Protein AF-A0AAU2D1N1-F1 (afdb_monomer)

Secondary structure (DSSP, 8-state):
--HHHHHHHHHHHHHHHHHHHHHHHHHHHHHHHHHHHHT-TTS-HHHHHHHHHHHHHHHHHHHHHHHHHS-HHHHHHHHHHHHHHHHHHHHHHHHHHHHHHS---HHHHHHHHHHHHHHHHHHHHHHHHHHHHHHHT--

Mean predicted aligned error: 4.93 Å

Foldseek 3Di:
DDPLVVLLVVLVVLLVQLLVLLVVLLVLLVVLVCCLLVVPVPDDNVVSLVSNVVSLVSNVVSLVVCVVRNDPQLSVLSVQLSVLSVVSSVLSVVQVVCVVPPHDPSVVSVVSNVVSSVSNVVSSVSNVVRSVVRSVVRD

Radius of gyration: 17.37 Å; Cα contacts (8 Å, |Δi|>4): 114; chains: 1; bounding box: 39×22×61 Å

pLDDT: mean 89.18, std 8.81, range [57.53, 97.69]

Sequence (139 aa):
MDHARWRREVRRDAYAATLVPITEAREVARQASRALVREDAGTDVERLLGRLDELIHAIRASCARLYLEGPKEVAAAADAVLSALQVVDNNLVTWRLARRSAPESLVEYIERHTLKAAGLSHSITRFADEASKALDAVP

Nearest PDB structures (foldseek):
  4z9i-assembly1_B  TM=6.892E-01  e=7.848E-02  Escherichia coli K-12
  5xsj-assembly1_L  TM=6.434E-01  e=5.598E-01  Clostridium beijerinckii NCIMB 8052
  3kmi-assembly1_B  TM=5.155E-01  e=2.109E+00  Clostridioides difficile 630
  7xj1-assembly1_A  TM=5.305E-01  e=7.942E+00  Homo sapiens
  3kmi-assembly1_A  TM=4.106E-01  e=5.104E+00  Clostridioides difficile 630

Structure (mmCIF, N/CA/C/O backbone):
data_AF-A0AAU2D1N1-F1
#
_entry.id   AF-A0AAU2D1N1-F1
#
loop_
_atom_site.group_PDB
_atom_site.id
_atom_site.type_symbol
_atom_site.label_atom_id
_atom_site.label_alt_id
_atom_site.label_comp_id
_atom_site.label_asym_id
_atom_site.label_entity_id
_atom_site.label_seq_id
_atom_site.pdbx_PDB_ins_code
_atom_site.Cartn_x
_atom_site.Cartn_y
_atom_site.Cartn_z
_atom_site.occupancy
_atom_site.B_iso_or_equiv
_atom_site.auth_seq_id
_atom_site.auth_comp_id
_atom_site.auth_asym_id
_atom_site.auth_atom_id
_atom_site.pdbx_PDB_model_num
ATOM 1 N N . MET A 1 1 ? 9.868 -4.118 -35.349 1.00 57.69 1 MET A N 1
ATOM 2 C CA . MET A 1 1 ? 9.336 -3.615 -34.066 1.00 57.69 1 MET A CA 1
ATOM 3 C C . MET A 1 1 ? 10.539 -3.129 -33.277 1.00 57.69 1 MET A C 1
ATOM 5 O O . MET A 1 1 ? 11.478 -3.901 -33.142 1.00 57.69 1 MET A O 1
ATOM 9 N N . ASP A 1 2 ? 10.585 -1.851 -32.908 1.00 83.81 2 ASP A N 1
ATOM 10 C CA . ASP A 1 2 ? 11.763 -1.254 -32.268 1.00 83.81 2 ASP A CA 1
ATOM 11 C C . ASP A 1 2 ? 11.907 -1.778 -30.827 1.00 83.81 2 ASP A C 1
ATOM 13 O O . ASP A 1 2 ? 10.965 -1.710 -30.034 1.00 83.81 2 ASP A O 1
ATOM 17 N N . HIS A 1 3 ? 13.070 -2.339 -30.497 1.00 80.38 3 HIS A N 1
ATOM 18 C CA . HIS A 1 3 ? 13.356 -2.952 -29.198 1.00 80.38 3 HIS A CA 1
ATOM 19 C C . HIS A 1 3 ? 13.226 -1.946 -28.037 1.00 80.38 3 HIS A C 1
ATOM 21 O O . HIS A 1 3 ? 12.925 -2.330 -26.904 1.00 80.38 3 HIS A O 1
ATOM 27 N N . ALA A 1 4 ? 13.416 -0.648 -28.300 1.00 81.06 4 ALA A N 1
ATOM 28 C CA . ALA A 1 4 ? 13.193 0.405 -27.311 1.00 81.06 4 ALA A CA 1
ATOM 29 C C . ALA A 1 4 ? 11.701 0.568 -26.966 1.00 81.06 4 ALA A C 1
ATOM 31 O O . ALA A 1 4 ? 11.328 0.552 -25.789 1.00 81.06 4 ALA A O 1
ATOM 32 N N . ARG A 1 5 ? 10.836 0.588 -27.987 1.00 83.81 5 ARG A N 1
ATOM 33 C CA . ARG A 1 5 ? 9.379 0.681 -27.828 1.00 83.81 5 ARG A CA 1
ATOM 34 C C . ARG A 1 5 ? 8.800 -0.516 -27.077 1.00 83.81 5 ARG A C 1
ATOM 36 O O . ARG A 1 5 ? 8.005 -0.323 -26.162 1.00 83.81 5 ARG A O 1
ATOM 43 N N . TRP A 1 6 ? 9.250 -1.730 -27.401 1.00 82.75 6 TRP A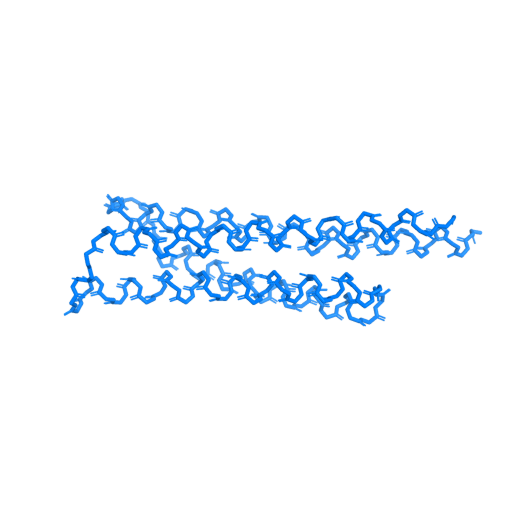 N 1
ATOM 44 C CA . TRP A 1 6 ? 8.822 -2.941 -26.693 1.00 82.75 6 TRP A CA 1
ATOM 45 C C . TRP A 1 6 ? 9.184 -2.892 -25.199 1.00 82.75 6 TRP A C 1
ATOM 47 O O . TRP A 1 6 ? 8.330 -3.127 -24.347 1.00 82.75 6 TRP A O 1
ATOM 57 N N . ARG A 1 7 ? 10.417 -2.490 -24.850 1.00 82.69 7 ARG A N 1
ATOM 58 C CA . ARG A 1 7 ? 10.823 -2.339 -23.438 1.00 82.69 7 ARG A CA 1
ATOM 59 C C . ARG A 1 7 ? 10.029 -1.258 -22.707 1.00 82.69 7 ARG A C 1
ATOM 61 O O . ARG A 1 7 ? 9.715 -1.432 -21.530 1.00 82.69 7 ARG A O 1
ATOM 68 N N . ARG A 1 8 ? 9.700 -0.150 -23.379 1.00 86.75 8 ARG A N 1
ATOM 69 C CA . ARG A 1 8 ? 8.847 0.904 -22.812 1.00 86.75 8 ARG A CA 1
ATOM 70 C C . ARG A 1 8 ? 7.444 0.377 -22.495 1.00 86.75 8 ARG A C 1
ATOM 72 O O . ARG A 1 8 ? 6.940 0.647 -21.407 1.00 86.75 8 ARG A O 1
ATOM 79 N N . GLU A 1 9 ? 6.835 -0.372 -23.412 1.00 87.38 9 GLU A N 1
ATOM 80 C CA . GLU A 1 9 ? 5.506 -0.975 -23.230 1.00 87.38 9 GLU A CA 1
ATOM 81 C C . GLU A 1 9 ? 5.505 -1.977 -22.062 1.00 87.38 9 GLU A C 1
ATOM 83 O O . GLU A 1 9 ? 4.718 -1.820 -21.131 1.00 87.38 9 GLU A O 1
ATOM 88 N N . VAL A 1 10 ? 6.474 -2.900 -22.011 1.00 86.06 10 VAL A N 1
ATOM 89 C CA . VAL A 1 10 ? 6.609 -3.874 -20.907 1.00 86.06 10 VAL A CA 1
ATOM 90 C C . VAL A 1 10 ? 6.769 -3.189 -19.542 1.00 86.06 10 VAL A C 1
ATOM 92 O O . VAL A 1 10 ? 6.131 -3.588 -18.566 1.00 86.06 10 VAL A O 1
ATOM 95 N N . ARG A 1 11 ? 7.593 -2.135 -19.453 1.00 87.94 11 ARG A N 1
ATOM 96 C CA . ARG A 1 11 ? 7.774 -1.374 -18.204 1.00 87.94 11 ARG A CA 1
ATOM 97 C C . ARG A 1 11 ? 6.500 -0.665 -17.780 1.00 87.94 11 ARG A C 1
ATOM 99 O O . ARG A 1 11 ? 6.138 -0.723 -16.610 1.00 87.94 11 ARG A O 1
ATOM 106 N N . ARG A 1 12 ? 5.808 -0.022 -18.721 1.00 89.94 12 ARG A N 1
ATOM 107 C CA . ARG A 1 12 ? 4.533 0.645 -18.447 1.00 89.94 12 ARG A CA 1
ATOM 108 C C . ARG A 1 12 ? 3.516 -0.340 -17.874 1.00 89.94 12 ARG A C 1
ATOM 110 O O . ARG A 1 12 ? 2.870 -0.013 -16.881 1.00 89.94 12 ARG A O 1
ATOM 117 N N . ASP A 1 13 ? 3.418 -1.532 -18.452 1.00 89.75 13 ASP A N 1
ATOM 118 C CA . ASP A 1 13 ? 2.500 -2.570 -17.983 1.00 89.75 13 ASP A CA 1
ATOM 119 C C . ASP A 1 13 ? 2.876 -3.066 -16.582 1.00 89.75 13 ASP A C 1
ATOM 121 O O . ASP A 1 13 ? 2.009 -3.192 -15.717 1.00 89.75 13 ASP A O 1
ATOM 125 N N . ALA A 1 14 ? 4.169 -3.270 -16.310 1.00 88.12 14 ALA A N 1
ATOM 126 C CA . ALA A 1 14 ? 4.649 -3.651 -14.982 1.00 88.12 14 ALA A CA 1
ATOM 127 C C . ALA A 1 14 ? 4.375 -2.566 -13.920 1.00 88.12 14 ALA A C 1
ATOM 129 O O . ALA A 1 14 ? 3.967 -2.876 -12.794 1.00 88.12 14 ALA A O 1
ATOM 130 N N . TYR A 1 15 ? 4.558 -1.289 -14.272 1.00 92.44 15 TYR A N 1
ATOM 131 C CA . TYR A 1 15 ? 4.309 -0.162 -13.369 1.00 92.44 15 TYR A CA 1
ATOM 132 C C . TYR A 1 15 ? 2.812 -0.004 -13.095 1.00 92.44 15 TYR A C 1
ATOM 134 O O . TYR A 1 15 ? 2.413 0.125 -11.938 1.00 92.44 15 TYR A O 1
ATOM 142 N N . ALA A 1 16 ? 1.972 -0.094 -14.131 1.00 89.12 16 ALA A N 1
ATOM 143 C CA . ALA A 1 16 ? 0.519 -0.044 -13.995 1.00 89.12 16 ALA A CA 1
ATOM 144 C C . ALA A 1 16 ? -0.016 -1.209 -13.146 1.00 89.12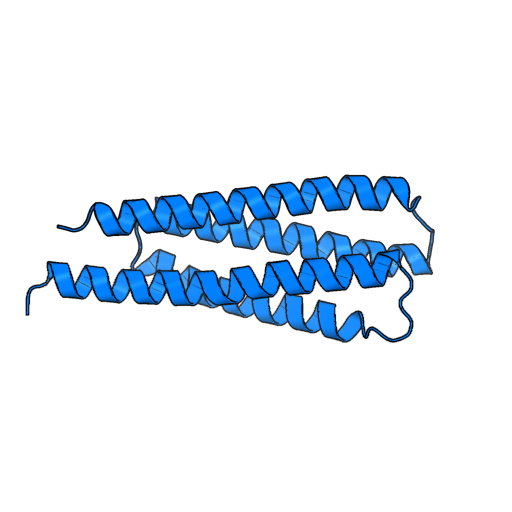 16 ALA A C 1
ATOM 146 O O . ALA A 1 16 ? -0.809 -0.985 -12.231 1.00 89.12 16 ALA A O 1
ATOM 147 N N . ALA A 1 17 ? 0.477 -2.430 -13.381 1.00 90.31 17 ALA A N 1
ATOM 148 C CA . ALA A 1 17 ? 0.123 -3.612 -12.595 1.00 90.31 17 ALA A CA 1
ATOM 149 C C . ALA A 1 17 ? 0.495 -3.482 -11.108 1.00 90.31 17 ALA A C 1
ATOM 151 O O . ALA A 1 17 ? -0.119 -4.135 -10.271 1.00 90.31 17 ALA A O 1
ATOM 152 N N . THR A 1 18 ? 1.471 -2.630 -10.776 1.00 91.12 18 THR A N 1
ATOM 153 C CA . THR A 1 18 ? 1.860 -2.339 -9.389 1.00 91.12 18 THR A CA 1
ATOM 154 C C . THR A 1 18 ? 1.052 -1.178 -8.797 1.00 91.12 18 THR A C 1
ATOM 156 O O . THR A 1 18 ? 0.618 -1.245 -7.650 1.00 91.12 18 THR A O 1
ATOM 159 N N . LEU A 1 19 ? 0.783 -0.124 -9.573 1.00 91.94 19 LEU A N 1
ATOM 160 C CA . LEU A 1 19 ? 0.099 1.081 -9.090 1.00 91.94 19 LEU A CA 1
ATOM 161 C C . LEU A 1 19 ? -1.392 0.858 -8.778 1.00 91.94 19 LEU A C 1
ATOM 163 O O . LEU A 1 19 ? -1.918 1.454 -7.835 1.00 91.94 19 LEU A O 1
ATOM 167 N N . VAL A 1 20 ? -2.076 0.007 -9.550 1.00 93.00 20 VAL A N 1
ATOM 168 C CA . VAL A 1 20 ? -3.499 -0.314 -9.334 1.00 93.00 20 VAL A CA 1
ATOM 169 C C . VAL A 1 20 ? -3.750 -0.887 -7.930 1.00 93.00 20 VAL A C 1
ATOM 171 O O . VAL A 1 20 ? -4.493 -0.252 -7.176 1.00 93.00 20 VAL A O 1
ATOM 174 N N . PRO A 1 21 ? -3.115 -2.003 -7.515 1.00 94.75 21 PRO A N 1
ATOM 175 C CA . PRO A 1 21 ? -3.350 -2.554 -6.184 1.00 94.75 21 PRO A CA 1
ATOM 176 C C . PRO A 1 21 ? -2.833 -1.637 -5.064 1.00 94.75 21 PRO A C 1
ATOM 178 O O . PRO A 1 21 ? -3.448 -1.593 -4.004 1.00 94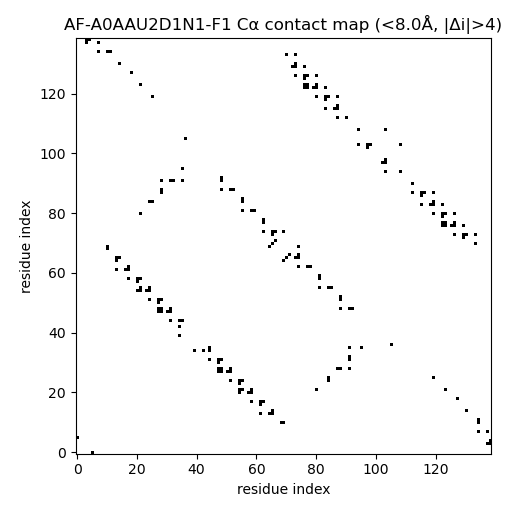.75 21 PRO A O 1
ATOM 181 N N . ILE A 1 22 ? -1.782 -0.833 -5.289 1.00 95.88 22 ILE A N 1
ATOM 182 C CA . ILE A 1 22 ? -1.339 0.206 -4.335 1.00 95.88 22 ILE A CA 1
ATOM 183 C C . ILE A 1 22 ? -2.453 1.227 -4.062 1.00 95.88 22 ILE A C 1
ATOM 185 O O . ILE A 1 22 ? -2.707 1.600 -2.913 1.00 95.88 22 ILE A O 1
ATOM 189 N N . THR A 1 23 ? -3.116 1.695 -5.119 1.00 94.69 23 THR A N 1
ATOM 190 C CA . THR A 1 23 ? -4.181 2.699 -5.010 1.00 94.69 23 THR A CA 1
ATOM 191 C C . THR A 1 23 ? -5.398 2.117 -4.298 1.00 94.69 23 THR A C 1
ATOM 193 O O . THR A 1 23 ? -5.975 2.772 -3.428 1.00 94.69 23 THR A O 1
ATOM 196 N N . GLU A 1 24 ? -5.744 0.867 -4.611 1.00 96.56 24 GLU A N 1
ATOM 197 C CA . GLU A 1 24 ? -6.810 0.135 -3.927 1.00 96.56 24 GLU A CA 1
ATOM 198 C C . GLU A 1 24 ? -6.477 -0.083 -2.443 1.00 96.56 24 GLU A C 1
ATOM 200 O O . GLU A 1 24 ? -7.302 0.218 -1.583 1.00 96.56 24 GLU A O 1
ATOM 205 N N . ALA A 1 25 ? -5.248 -0.498 -2.117 1.00 96.88 25 ALA A N 1
ATOM 206 C CA . ALA A 1 25 ? -4.807 -0.723 -0.740 1.00 96.88 25 ALA A CA 1
ATOM 207 C C . ALA A 1 25 ? -4.888 0.557 0.100 1.00 96.88 25 ALA A C 1
ATOM 209 O O . ALA A 1 25 ? -5.369 0.535 1.233 1.00 96.88 25 ALA A O 1
ATOM 210 N N . ARG A 1 26 ? -4.483 1.701 -0.469 1.00 96.62 26 ARG A N 1
ATOM 211 C CA . ARG A 1 26 ? -4.618 3.011 0.184 1.00 96.62 26 ARG A CA 1
ATOM 212 C C . ARG A 1 26 ? -6.077 3.330 0.513 1.00 96.62 26 ARG A C 1
ATOM 214 O O . ARG A 1 26 ? -6.362 3.841 1.597 1.00 96.62 26 ARG A O 1
ATOM 221 N N . GLU A 1 27 ? -6.991 3.064 -0.414 1.00 96.56 27 GLU A N 1
ATOM 222 C CA . GLU A 1 27 ? -8.411 3.342 -0.217 1.00 96.56 27 GLU A CA 1
ATOM 223 C C . GLU A 1 27 ? -9.040 2.396 0.814 1.00 96.56 27 GLU A C 1
ATOM 225 O O . GLU A 1 27 ? -9.738 2.859 1.717 1.00 96.56 27 GLU A O 1
ATOM 230 N N . VAL A 1 28 ? -8.722 1.102 0.757 1.00 96.81 28 VAL A N 1
ATOM 231 C CA . VAL A 1 28 ? -9.160 0.109 1.751 1.00 96.81 28 VAL A CA 1
ATOM 232 C C . VAL A 1 28 ? -8.642 0.470 3.145 1.00 96.81 28 VAL A C 1
ATOM 234 O O . VAL A 1 28 ? -9.420 0.498 4.097 1.00 96.81 28 VAL A O 1
ATOM 237 N N . ALA A 1 29 ? -7.368 0.851 3.276 1.00 95.38 29 ALA A N 1
ATOM 238 C CA . ALA A 1 29 ? -6.799 1.302 4.546 1.00 95.38 29 ALA A CA 1
ATOM 239 C C . ALA A 1 29 ? -7.510 2.556 5.090 1.00 95.38 29 ALA A C 1
ATOM 241 O O . ALA A 1 29 ? -7.782 2.656 6.291 1.00 95.38 29 ALA A O 1
ATOM 242 N N . ARG A 1 30 ? -7.869 3.504 4.212 1.00 94.19 30 ARG A N 1
ATOM 243 C CA . ARG A 1 30 ? -8.644 4.699 4.579 1.00 94.19 30 ARG A CA 1
ATOM 244 C C . ARG A 1 30 ? -10.043 4.333 5.079 1.00 94.19 30 ARG A C 1
ATOM 246 O O . ARG A 1 30 ? -10.510 4.921 6.056 1.00 94.19 30 ARG A O 1
ATOM 253 N N . GLN A 1 31 ? -10.714 3.387 4.426 1.00 94.00 31 GLN A N 1
ATOM 254 C CA . GLN A 1 31 ? -12.033 2.900 4.841 1.00 94.00 31 GLN A CA 1
ATOM 255 C C . GLN A 1 31 ? -11.962 2.170 6.185 1.00 94.00 31 GLN A C 1
ATOM 257 O O . GLN A 1 31 ? -12.737 2.493 7.084 1.00 94.00 31 GLN A O 1
ATOM 262 N N . ALA A 1 32 ? -10.985 1.274 6.358 1.00 92.94 32 ALA A N 1
ATOM 263 C CA . ALA A 1 32 ? -10.763 0.544 7.604 1.00 92.94 32 ALA A CA 1
ATOM 264 C C . ALA A 1 32 ? -10.525 1.502 8.779 1.00 92.94 32 ALA A C 1
ATOM 266 O O . ALA A 1 32 ? -11.168 1.384 9.819 1.00 92.94 32 ALA A O 1
ATOM 267 N N . SER A 1 33 ? -9.669 2.508 8.587 1.00 91.25 33 SER A N 1
ATOM 268 C CA . SER A 1 33 ? -9.404 3.554 9.580 1.00 91.25 33 SER A CA 1
ATOM 269 C C . SER A 1 33 ? -10.671 4.315 9.982 1.00 91.25 33 SER A C 1
ATOM 271 O O . SER A 1 33 ? -10.969 4.468 11.166 1.00 91.25 33 SER A O 1
ATOM 273 N N . ARG A 1 34 ? -11.486 4.737 9.006 1.00 90.19 34 ARG A N 1
ATOM 274 C CA . ARG A 1 34 ? -12.751 5.440 9.276 1.00 90.19 34 ARG A CA 1
ATOM 275 C C . ARG A 1 34 ? -13.738 4.579 10.052 1.00 90.19 34 ARG A C 1
ATOM 277 O O . ARG A 1 34 ? -14.338 5.083 10.997 1.00 90.19 34 ARG A O 1
ATOM 284 N N . ALA A 1 35 ? -13.889 3.313 9.677 1.00 89.94 35 ALA A N 1
ATOM 285 C CA . ALA A 1 35 ? -14.765 2.376 10.372 1.00 89.94 35 ALA A CA 1
ATOM 286 C C . ALA A 1 35 ? -14.288 2.126 11.814 1.00 89.94 35 ALA A C 1
ATOM 288 O O . ALA A 1 35 ? -15.084 2.161 12.752 1.00 89.94 35 ALA A O 1
ATOM 289 N N . LEU A 1 36 ? -12.972 1.988 12.003 1.00 87.12 36 LEU A N 1
ATOM 290 C CA . LEU A 1 36 ? -12.333 1.835 13.310 1.00 87.12 36 LEU A CA 1
ATOM 291 C C . LEU A 1 36 ? -12.429 3.075 14.203 1.00 87.12 36 LEU A C 1
ATOM 293 O O . LEU A 1 36 ? -12.339 2.928 15.417 1.00 87.12 36 LEU A O 1
ATOM 297 N N . VAL A 1 37 ? -12.571 4.279 13.648 1.00 84.94 37 VAL A N 1
ATOM 298 C CA . VAL A 1 37 ? -12.750 5.518 14.428 1.00 84.94 37 VAL A CA 1
ATOM 299 C C . VAL A 1 37 ? -14.222 5.782 14.729 1.00 84.94 37 VAL A C 1
ATOM 301 O O . VAL A 1 37 ? -14.552 6.182 15.839 1.00 84.94 37 VAL A O 1
ATOM 304 N N . ARG A 1 38 ? -15.108 5.579 13.748 1.00 81.88 38 ARG A N 1
ATOM 305 C CA . ARG A 1 38 ? -16.523 5.977 13.835 1.00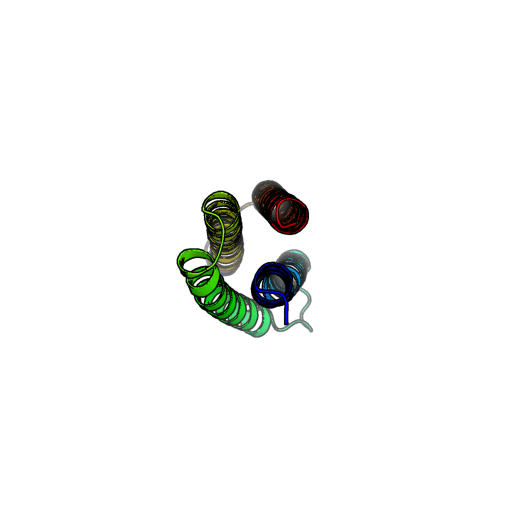 81.88 38 ARG A CA 1
ATOM 306 C C . ARG A 1 38 ? -17.435 4.947 14.489 1.00 81.88 38 ARG A C 1
ATOM 308 O O . ARG A 1 38 ? -18.593 5.272 14.706 1.00 81.88 38 ARG A O 1
ATOM 315 N N . GLU A 1 39 ? -16.939 3.739 14.763 1.00 68.56 39 GLU A N 1
ATOM 316 C CA . GLU A 1 39 ? -17.779 2.616 15.213 1.00 68.56 39 GLU A CA 1
ATOM 317 C C . GLU A 1 39 ? -18.957 2.374 14.269 1.00 68.56 39 GLU A C 1
ATOM 319 O O . GLU A 1 39 ? -20.087 2.144 14.692 1.00 68.56 39 GLU A O 1
ATOM 324 N N . ASP A 1 40 ? -18.699 2.462 12.965 1.00 73.31 40 ASP A N 1
ATOM 325 C CA . ASP A 1 40 ? -19.741 2.248 11.974 1.00 73.31 40 ASP A CA 1
ATOM 326 C C . ASP A 1 40 ? -20.154 0.770 11.980 1.00 73.31 40 ASP A C 1
ATOM 328 O O . ASP A 1 40 ? -19.505 -0.075 11.361 1.00 73.31 40 ASP A O 1
ATOM 332 N N . ALA A 1 41 ? -21.226 0.468 12.716 1.00 63.81 41 ALA A N 1
ATOM 333 C CA . ALA A 1 41 ? -21.745 -0.880 12.924 1.00 63.81 41 ALA A CA 1
ATOM 334 C C . ALA A 1 41 ? -22.153 -1.584 11.616 1.00 63.81 41 ALA A C 1
ATOM 336 O O . ALA A 1 41 ? -22.292 -2.805 11.607 1.00 63.81 41 ALA A O 1
ATOM 337 N N . GLY A 1 42 ? -22.328 -0.840 10.516 1.00 71.56 42 GLY A N 1
ATOM 338 C CA . GLY A 1 42 ? -22.608 -1.396 9.191 1.00 71.56 42 GLY A CA 1
ATOM 339 C C . GLY A 1 42 ? -21.363 -1.799 8.394 1.00 71.56 42 GLY A C 1
ATOM 340 O O . GLY A 1 42 ? -21.491 -2.479 7.376 1.00 71.56 42 GLY A O 1
ATOM 341 N N . THR A 1 43 ? -20.163 -1.400 8.827 1.00 82.94 43 THR A N 1
ATOM 342 C CA . THR A 1 43 ? -18.922 -1.679 8.098 1.00 82.94 43 THR A CA 1
ATOM 343 C C . THR A 1 43 ? -18.186 -2.882 8.686 1.00 82.94 43 THR A C 1
ATOM 345 O O . THR A 1 43 ? -17.710 -2.859 9.820 1.00 82.94 43 THR A O 1
ATOM 348 N N . ASP A 1 44 ? -18.018 -3.924 7.870 1.00 89.00 44 ASP A N 1
ATOM 349 C CA . ASP A 1 44 ? -17.216 -5.099 8.219 1.00 89.00 44 ASP A CA 1
ATOM 350 C C . ASP A 1 44 ? -15.712 -4.777 8.162 1.00 89.00 44 ASP A C 1
ATOM 352 O O . ASP A 1 44 ? -15.061 -4.867 7.116 1.00 89.00 44 ASP A O 1
ATOM 356 N N . VAL A 1 45 ? -15.172 -4.358 9.309 1.00 90.44 45 VAL A N 1
ATOM 357 C CA . VAL A 1 45 ? -13.749 -4.035 9.484 1.00 90.44 45 VAL A CA 1
ATOM 358 C C . VAL A 1 45 ? -12.857 -5.247 9.225 1.00 90.44 45 VAL A C 1
ATOM 360 O O . VAL A 1 45 ? -11.797 -5.080 8.630 1.00 90.44 45 VAL A O 1
ATOM 363 N N . GLU A 1 46 ? -13.264 -6.454 9.628 1.00 90.75 46 GLU A N 1
ATOM 364 C CA . GLU A 1 46 ? -12.434 -7.654 9.446 1.00 90.75 46 GLU A CA 1
ATOM 365 C C . GLU A 1 46 ? -12.288 -7.978 7.957 1.00 90.75 46 GLU A C 1
ATOM 367 O O . GLU A 1 46 ? -11.187 -8.255 7.484 1.00 90.75 46 GLU A O 1
ATOM 372 N N . ARG A 1 47 ? -13.369 -7.823 7.182 1.00 93.88 47 ARG A N 1
ATOM 373 C CA . ARG A 1 47 ? -13.314 -7.936 5.720 1.00 93.88 47 ARG A CA 1
ATOM 374 C C . ARG A 1 47 ? -12.392 -6.893 5.088 1.00 93.88 47 ARG A C 1
ATOM 376 O O . ARG A 1 47 ? -11.682 -7.213 4.139 1.00 93.88 47 ARG A O 1
ATOM 383 N N . LEU A 1 48 ? -12.392 -5.655 5.587 1.00 95.25 48 LEU A N 1
ATOM 384 C CA . LEU A 1 48 ? -11.498 -4.606 5.080 1.00 95.25 48 LEU A CA 1
ATOM 385 C C . LEU A 1 48 ? -10.026 -4.899 5.396 1.00 95.25 48 LEU A C 1
ATOM 387 O O . LEU A 1 48 ? -9.182 -4.703 4.526 1.00 95.25 48 LEU A O 1
ATOM 391 N N . LEU A 1 49 ? -9.714 -5.386 6.600 1.00 94.50 49 LEU A N 1
ATOM 392 C CA . LEU A 1 49 ? -8.348 -5.778 6.968 1.00 94.50 49 LEU A CA 1
ATOM 393 C C . LEU A 1 49 ? -7.881 -7.002 6.170 1.00 94.50 49 LEU A C 1
ATOM 395 O O . LEU A 1 49 ? -6.782 -6.983 5.627 1.00 94.50 49 LEU A O 1
ATOM 399 N N . GLY A 1 50 ? -8.741 -8.010 5.996 1.00 95.88 50 GLY A N 1
ATOM 400 C CA . GLY A 1 50 ? -8.449 -9.154 5.126 1.00 95.88 50 GLY A CA 1
ATOM 401 C C . GLY A 1 50 ? -8.184 -8.729 3.680 1.00 95.88 50 GLY A C 1
ATOM 402 O O . GLY A 1 50 ? -7.200 -9.148 3.076 1.00 95.88 50 GLY A O 1
ATOM 403 N N . ARG A 1 51 ? -8.995 -7.808 3.141 1.00 97.12 51 ARG A N 1
ATOM 404 C CA . ARG A 1 51 ? -8.773 -7.251 1.799 1.00 97.12 51 ARG A CA 1
ATOM 405 C C . ARG A 1 51 ? -7.464 -6.465 1.698 1.00 97.12 51 ARG A C 1
ATOM 407 O O . ARG A 1 51 ? -6.809 -6.506 0.658 1.00 97.12 51 ARG A O 1
ATOM 414 N N . LEU A 1 52 ? -7.088 -5.728 2.743 1.00 97.00 52 LEU A N 1
ATOM 415 C CA . LEU A 1 52 ? -5.823 -4.998 2.773 1.00 97.00 52 LEU A CA 1
ATOM 416 C C . LEU A 1 52 ? -4.629 -5.960 2.733 1.00 97.00 52 LEU A C 1
ATOM 418 O O . LEU A 1 52 ? -3.707 -5.732 1.950 1.00 97.00 52 LEU A O 1
ATOM 422 N N . ASP A 1 53 ? -4.673 -7.048 3.502 1.00 96.50 53 ASP A N 1
ATOM 423 C CA . ASP A 1 53 ? -3.636 -8.084 3.496 1.00 96.50 53 ASP A CA 1
ATOM 424 C C . ASP A 1 53 ? -3.506 -8.766 2.121 1.00 96.50 53 ASP A C 1
ATOM 426 O O . ASP A 1 53 ? -2.400 -8.889 1.586 1.00 96.50 53 ASP A O 1
ATOM 430 N N . GLU A 1 54 ? -4.627 -9.118 1.479 1.00 97.06 54 GLU A N 1
ATOM 431 C CA . GLU A 1 54 ? -4.638 -9.649 0.105 1.00 97.06 54 GLU A CA 1
ATOM 432 C C . GLU A 1 54 ? -3.945 -8.699 -0.884 1.00 97.06 54 GLU A C 1
ATOM 434 O O . GLU A 1 54 ? -3.141 -9.121 -1.722 1.00 97.06 54 GLU A O 1
ATOM 439 N N . LEU A 1 55 ? -4.235 -7.398 -0.784 1.00 97.31 55 LEU A N 1
ATOM 440 C CA . LEU A 1 55 ? -3.635 -6.385 -1.647 1.00 97.31 55 LEU A CA 1
ATOM 441 C C . LEU A 1 55 ? -2.140 -6.219 -1.368 1.00 97.31 55 LEU A C 1
ATOM 443 O O . LEU A 1 55 ? -1.364 -6.104 -2.314 1.00 97.31 55 LEU A O 1
ATOM 447 N N . ILE A 1 56 ? -1.705 -6.270 -0.107 1.00 96.75 56 ILE A N 1
ATOM 448 C CA . ILE A 1 56 ? -0.279 -6.256 0.257 1.00 96.75 56 ILE A CA 1
ATOM 449 C C . ILE A 1 56 ? 0.453 -7.448 -0.377 1.00 96.75 56 ILE A C 1
ATOM 451 O O . ILE A 1 56 ? 1.545 -7.276 -0.928 1.00 96.75 56 ILE A O 1
ATOM 455 N N . HIS A 1 57 ? -0.152 -8.638 -0.373 1.00 95.44 57 HIS A N 1
ATOM 456 C CA . HIS A 1 57 ? 0.404 -9.814 -1.045 1.00 95.44 57 HIS A CA 1
ATOM 457 C C . HIS A 1 57 ? 0.476 -9.637 -2.569 1.00 95.44 57 HIS A C 1
ATOM 459 O O . HIS A 1 57 ? 1.509 -9.945 -3.173 1.00 95.44 57 HIS A O 1
ATOM 465 N N . ALA A 1 58 ? -0.571 -9.087 -3.191 1.00 94.19 58 ALA A N 1
ATOM 466 C CA . ALA A 1 58 ? -0.585 -8.794 -4.624 1.00 94.19 58 ALA A CA 1
ATOM 467 C C . ALA A 1 58 ? 0.496 -7.769 -5.018 1.00 94.19 58 ALA A C 1
ATOM 469 O O . ALA A 1 58 ? 1.206 -7.967 -6.006 1.00 94.19 58 ALA A O 1
ATOM 470 N N . ILE A 1 59 ? 0.676 -6.715 -4.215 1.00 94.81 59 ILE A N 1
ATOM 471 C CA . ILE A 1 59 ? 1.716 -5.693 -4.414 1.00 94.81 59 ILE A CA 1
ATOM 472 C C . ILE A 1 59 ? 3.104 -6.311 -4.267 1.00 94.81 59 ILE A C 1
ATOM 474 O O . ILE A 1 59 ? 3.976 -6.065 -5.092 1.00 94.81 59 ILE A O 1
ATOM 478 N N . ARG A 1 60 ? 3.328 -7.166 -3.263 1.00 94.75 60 ARG A N 1
ATOM 479 C CA . ARG A 1 60 ? 4.612 -7.867 -3.112 1.00 94.75 60 ARG A CA 1
ATOM 480 C C . ARG A 1 60 ? 4.949 -8.690 -4.360 1.00 94.75 60 ARG A C 1
ATOM 482 O O . ARG A 1 60 ? 6.086 -8.651 -4.831 1.00 94.75 60 ARG A O 1
ATOM 489 N N . ALA A 1 61 ? 3.964 -9.392 -4.919 1.00 91.62 61 ALA A N 1
ATOM 490 C CA . ALA A 1 61 ? 4.139 -10.156 -6.150 1.00 91.62 61 ALA A CA 1
ATOM 491 C C . ALA A 1 61 ? 4.431 -9.255 -7.367 1.00 91.62 61 ALA A C 1
ATOM 493 O O . ALA A 1 61 ? 5.285 -9.594 -8.188 1.00 91.62 61 ALA A O 1
ATOM 494 N N . SER A 1 62 ? 3.778 -8.093 -7.486 1.00 90.69 62 SER A N 1
ATOM 495 C CA . SER A 1 62 ? 4.052 -7.151 -8.579 1.00 90.69 62 SER A CA 1
ATOM 496 C C . SER A 1 62 ? 5.424 -6.477 -8.433 1.00 90.69 62 SER A C 1
ATOM 498 O O . SER A 1 62 ? 6.146 -6.356 -9.424 1.00 90.69 62 SER A O 1
ATOM 500 N N . CYS A 1 63 ? 5.844 -6.138 -7.209 1.00 90.38 63 CYS A N 1
ATOM 501 C CA . CYS A 1 63 ? 7.174 -5.597 -6.915 1.00 90.38 63 CYS A CA 1
ATOM 502 C C . CYS A 1 63 ? 8.295 -6.554 -7.338 1.00 90.38 63 CYS A C 1
ATOM 504 O O . CYS A 1 63 ? 9.301 -6.101 -7.879 1.00 90.38 63 CYS A O 1
ATOM 506 N N . ALA A 1 64 ? 8.119 -7.871 -7.179 1.00 88.38 64 ALA A N 1
ATOM 507 C CA . ALA A 1 64 ? 9.106 -8.852 -7.638 1.00 88.38 64 ALA A CA 1
ATOM 508 C C . ALA A 1 64 ? 9.401 -8.730 -9.147 1.00 88.38 64 ALA A C 1
ATOM 510 O O . ALA A 1 64 ? 10.547 -8.877 -9.565 1.00 88.38 64 ALA A O 1
ATOM 511 N N . ARG A 1 65 ? 8.400 -8.380 -9.968 1.00 85.69 65 ARG A N 1
ATOM 512 C CA . ARG A 1 65 ? 8.596 -8.136 -11.410 1.00 85.69 65 ARG A CA 1
ATOM 513 C C . ARG A 1 65 ? 9.403 -6.862 -11.664 1.00 85.69 65 ARG A C 1
ATOM 515 O O . ARG A 1 65 ? 10.229 -6.839 -12.569 1.00 85.69 65 ARG A O 1
ATOM 522 N N . LEU A 1 66 ? 9.212 -5.825 -10.846 1.00 88.19 66 LEU A N 1
ATOM 523 C CA . LEU A 1 66 ? 9.992 -4.585 -10.928 1.00 88.19 66 LEU A CA 1
ATOM 524 C C . LEU A 1 66 ? 11.461 -4.797 -10.563 1.00 88.19 66 LEU A C 1
ATOM 526 O O . LEU A 1 66 ? 12.322 -4.186 -11.183 1.00 88.19 66 LEU A O 1
ATOM 530 N N . TYR A 1 67 ? 11.753 -5.682 -9.609 1.00 86.44 67 TYR A N 1
ATOM 531 C CA . TYR A 1 67 ? 13.130 -6.054 -9.277 1.00 86.44 67 TYR A CA 1
ATOM 532 C C . TYR A 1 67 ? 13.861 -6.749 -10.429 1.00 86.44 67 TYR A C 1
ATOM 534 O O . TYR A 1 67 ? 15.072 -6.590 -10.560 1.00 86.44 67 TYR A O 1
ATOM 542 N N . LEU A 1 68 ? 13.138 -7.525 -11.239 1.00 82.06 68 LEU A N 1
ATOM 543 C CA . LEU A 1 68 ? 13.716 -8.268 -12.358 1.00 82.06 68 LEU A CA 1
ATOM 544 C C . LEU A 1 68 ? 13.883 -7.396 -13.611 1.00 82.06 68 LEU A C 1
ATOM 546 O O . LEU A 1 68 ? 14.914 -7.471 -14.271 1.00 82.06 68 LEU A O 1
ATOM 550 N N . GLU A 1 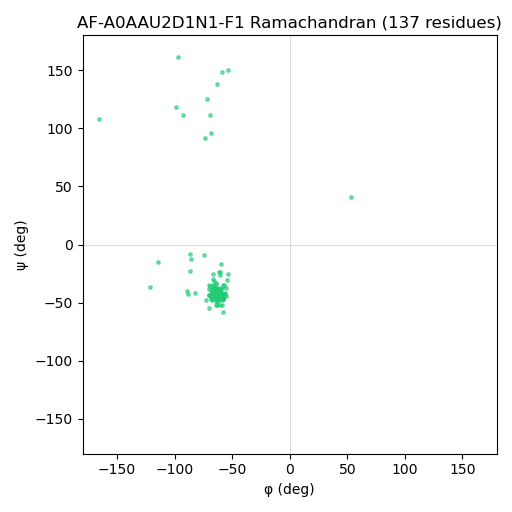69 ? 12.890 -6.559 -13.921 1.00 78.44 69 GLU A N 1
ATOM 551 C CA . GLU A 1 69 ? 12.780 -5.884 -15.228 1.00 78.44 69 GLU A CA 1
ATOM 552 C C . GLU A 1 69 ? 12.922 -4.349 -15.161 1.00 78.44 69 GLU A C 1
ATOM 554 O O . GLU A 1 69 ? 13.088 -3.666 -16.182 1.00 78.44 69 GLU A O 1
ATOM 559 N N . GLY A 1 70 ? 12.809 -3.776 -13.961 1.00 80.88 70 GLY A N 1
ATOM 560 C CA . GLY A 1 70 ? 12.758 -2.336 -13.724 1.00 80.88 70 GLY A CA 1
ATOM 561 C C . GLY A 1 70 ? 14.108 -1.722 -13.331 1.00 80.88 70 GLY A C 1
ATOM 562 O O . GLY A 1 70 ? 15.020 -2.418 -12.883 1.00 80.88 70 GLY A O 1
ATOM 563 N N . PRO A 1 71 ? 14.262 -0.393 -13.468 1.00 89.62 71 PRO A N 1
ATOM 564 C CA . PRO A 1 71 ? 15.366 0.332 -12.849 1.00 89.62 71 PRO A CA 1
ATOM 565 C C . PRO A 1 71 ? 15.360 0.163 -11.328 1.00 89.62 71 PRO A C 1
ATOM 567 O O . PRO A 1 71 ? 14.299 0.064 -10.702 1.00 89.62 71 PRO A O 1
ATOM 570 N N . LYS A 1 72 ? 16.554 0.179 -10.727 1.00 91.75 72 LYS A N 1
ATOM 571 C CA . LYS A 1 72 ? 16.742 -0.037 -9.284 1.00 91.75 72 LYS A CA 1
ATOM 572 C C . LYS A 1 72 ? 15.960 0.973 -8.449 1.00 91.75 72 LYS A C 1
ATOM 574 O O . LYS A 1 72 ? 15.438 0.627 -7.396 1.00 91.75 72 LYS A O 1
ATOM 579 N N . GLU A 1 73 ? 15.855 2.201 -8.937 1.00 94.06 73 GLU A N 1
ATOM 580 C CA . GLU A 1 73 ? 15.167 3.316 -8.295 1.00 94.06 73 GLU A CA 1
ATOM 581 C C . GLU A 1 73 ? 13.656 3.064 -8.206 1.00 94.06 73 GLU A C 1
ATOM 583 O O . GLU A 1 73 ? 13.050 3.309 -7.163 1.00 94.06 73 GLU A O 1
ATOM 588 N N . VAL A 1 74 ? 13.062 2.496 -9.262 1.00 94.31 74 VAL A N 1
ATOM 589 C CA . VAL A 1 74 ? 11.634 2.145 -9.300 1.00 94.31 74 VAL A CA 1
ATOM 590 C C . VAL A 1 74 ? 11.344 0.974 -8.366 1.00 94.31 74 VAL A C 1
ATOM 592 O O . VAL A 1 74 ? 10.377 1.023 -7.608 1.00 94.31 74 VAL A O 1
ATOM 595 N N . ALA A 1 75 ? 12.195 -0.057 -8.373 1.00 93.88 75 ALA A N 1
ATOM 596 C CA . ALA A 1 75 ? 12.060 -1.196 -7.467 1.00 93.88 75 ALA A CA 1
ATOM 597 C C . ALA A 1 75 ? 12.188 -0.770 -5.993 1.00 93.88 75 ALA A C 1
ATOM 599 O O . ALA A 1 75 ? 11.350 -1.135 -5.171 1.00 93.88 75 ALA A O 1
ATOM 600 N N . ALA A 1 76 ? 13.173 0.074 -5.668 1.00 95.19 76 ALA A N 1
ATOM 601 C CA . ALA A 1 76 ? 13.351 0.617 -4.322 1.00 95.19 76 ALA A CA 1
ATOM 602 C C . ALA A 1 76 ? 12.167 1.496 -3.882 1.00 95.19 76 ALA A C 1
ATOM 604 O O . ALA A 1 76 ? 11.737 1.431 -2.731 1.00 95.19 76 ALA A O 1
ATOM 605 N N . ALA A 1 77 ? 11.606 2.304 -4.788 1.00 96.62 77 ALA A N 1
ATOM 606 C CA . ALA A 1 77 ? 10.419 3.096 -4.483 1.00 96.62 77 ALA A CA 1
ATOM 607 C C . ALA A 1 77 ? 9.179 2.213 -4.246 1.00 96.62 77 ALA A C 1
ATOM 609 O O . ALA A 1 77 ? 8.391 2.499 -3.346 1.00 96.62 77 ALA A O 1
ATOM 610 N N . ALA A 1 78 ? 9.024 1.119 -4.996 1.00 95.62 78 ALA A N 1
ATOM 611 C CA . ALA A 1 78 ? 7.940 0.160 -4.796 1.00 95.62 78 ALA A CA 1
ATOM 612 C C . ALA A 1 78 ? 8.059 -0.580 -3.448 1.00 95.62 78 ALA A C 1
ATOM 614 O O . ALA A 1 78 ? 7.064 -0.756 -2.744 1.00 95.62 78 ALA A O 1
ATOM 615 N N . ASP A 1 79 ? 9.277 -0.944 -3.043 1.00 95.06 79 ASP A N 1
ATOM 616 C CA . ASP A 1 79 ? 9.550 -1.550 -1.734 1.00 95.06 79 ASP A CA 1
ATOM 617 C C . ASP A 1 79 ? 9.256 -0.587 -0.568 1.00 95.06 79 ASP A C 1
ATOM 619 O O . ASP A 1 79 ? 8.670 -0.970 0.449 1.00 95.06 79 ASP A O 1
ATOM 623 N N . ALA A 1 80 ? 9.547 0.705 -0.749 1.00 97.00 80 ALA A N 1
ATOM 624 C CA . ALA A 1 80 ? 9.171 1.742 0.211 1.00 97.00 80 ALA A CA 1
ATOM 625 C C . ALA A 1 80 ? 7.644 1.896 0.353 1.00 97.00 80 ALA A C 1
ATOM 627 O O . ALA A 1 80 ? 7.154 2.180 1.451 1.00 97.00 80 ALA A O 1
ATOM 628 N N . VAL A 1 81 ? 6.874 1.696 -0.727 1.00 97.50 81 VAL A N 1
ATOM 629 C CA . VAL A 1 81 ? 5.402 1.644 -0.654 1.00 97.50 81 VAL A CA 1
ATOM 630 C C . VAL A 1 81 ? 4.943 0.413 0.118 1.00 97.50 81 VAL A C 1
ATOM 632 O O . VAL A 1 81 ? 4.112 0.546 1.017 1.00 97.50 81 VAL A O 1
ATOM 635 N N . LEU A 1 82 ? 5.492 -0.765 -0.191 1.00 96.38 82 LEU A N 1
ATOM 636 C CA . LEU A 1 82 ? 5.146 -2.012 0.493 1.00 96.38 82 LEU A CA 1
ATOM 637 C C . LEU A 1 82 ? 5.410 -1.913 2.002 1.00 96.38 82 LEU A C 1
ATOM 639 O O . LEU A 1 82 ? 4.524 -2.206 2.804 1.00 96.38 82 LEU A O 1
ATOM 643 N N . SER A 1 83 ? 6.584 -1.410 2.383 1.00 97.06 83 SER A N 1
ATOM 644 C CA . SER A 1 83 ? 6.954 -1.175 3.781 1.00 97.06 83 SER A CA 1
ATOM 645 C C . SER A 1 83 ? 5.991 -0.203 4.473 1.00 97.06 83 SER A C 1
ATOM 647 O O . SER A 1 83 ? 5.529 -0.459 5.587 1.00 97.06 83 SER A O 1
ATOM 649 N N . ALA A 1 84 ? 5.627 0.902 3.812 1.00 97.69 84 ALA A N 1
ATOM 650 C CA . ALA A 1 84 ? 4.681 1.867 4.368 1.00 97.69 84 ALA A CA 1
ATOM 651 C C . ALA A 1 84 ? 3.265 1.282 4.527 1.00 97.69 84 ALA A C 1
ATOM 653 O O . ALA A 1 84 ? 2.604 1.551 5.532 1.00 97.69 84 ALA A O 1
ATOM 654 N N . LEU A 1 85 ? 2.809 0.450 3.582 1.00 97.00 85 LEU A N 1
ATOM 655 C CA . LEU A 1 85 ? 1.531 -0.261 3.685 1.00 97.00 85 LEU A CA 1
ATOM 656 C C . LEU A 1 85 ? 1.514 -1.222 4.870 1.00 97.00 85 LEU A C 1
ATOM 658 O O . LEU A 1 85 ? 0.561 -1.200 5.640 1.00 97.00 85 LEU A O 1
ATOM 662 N N . GLN A 1 86 ? 2.578 -2.000 5.070 1.00 96.56 86 GLN A N 1
ATOM 663 C CA . GLN A 1 86 ? 2.690 -2.908 6.216 1.00 96.56 86 GLN A CA 1
ATOM 664 C C . GLN A 1 86 ? 2.667 -2.156 7.552 1.00 96.56 86 GLN A C 1
ATOM 666 O O . GLN A 1 86 ? 2.066 -2.613 8.521 1.00 96.56 86 GLN A O 1
ATOM 671 N N . VAL A 1 87 ? 3.284 -0.973 7.620 1.00 96.88 87 VAL A N 1
ATOM 672 C CA . VAL A 1 87 ? 3.222 -0.115 8.814 1.00 96.88 87 VAL A CA 1
ATOM 673 C C . VAL A 1 87 ? 1.798 0.387 9.078 1.00 96.88 87 VAL A C 1
ATOM 675 O O . VAL A 1 87 ? 1.382 0.462 10.241 1.00 96.88 87 VAL A O 1
ATOM 678 N N . VAL A 1 88 ? 1.054 0.746 8.028 1.00 96.81 88 VAL A N 1
ATOM 679 C CA . VAL A 1 88 ? -0.352 1.161 8.132 1.00 96.81 88 VAL A CA 1
ATOM 680 C C . VAL A 1 88 ? -1.239 -0.009 8.554 1.00 96.81 88 VAL A C 1
ATOM 682 O O . VAL A 1 88 ? -2.017 0.154 9.492 1.00 96.81 88 VAL A O 1
ATOM 685 N N . ASP A 1 89 ? -1.089 -1.173 7.928 1.00 96.19 89 ASP A N 1
ATOM 686 C CA . ASP A 1 89 ? -1.838 -2.389 8.252 1.00 96.19 89 ASP A CA 1
ATOM 687 C C . ASP A 1 89 ? -1.624 -2.812 9.712 1.00 96.19 89 ASP A C 1
ATOM 689 O O . ASP A 1 89 ? -2.571 -2.848 10.501 1.00 96.19 89 ASP A O 1
ATOM 693 N N . ASN A 1 90 ? -0.362 -2.934 10.135 1.00 94.56 90 ASN A N 1
ATOM 694 C CA . ASN A 1 90 ? -0.015 -3.221 11.527 1.00 94.56 90 ASN A CA 1
ATOM 695 C C . ASN A 1 90 ? -0.624 -2.204 12.501 1.00 94.56 90 ASN A C 1
ATOM 697 O O . ASN A 1 90 ? -1.048 -2.569 13.597 1.00 94.56 90 ASN A O 1
ATOM 701 N N . ASN A 1 91 ? -0.695 -0.920 12.128 1.00 93.75 91 ASN A N 1
ATOM 702 C CA . ASN A 1 91 ? -1.336 0.098 12.960 1.00 93.75 91 ASN A CA 1
ATOM 703 C C . ASN A 1 91 ? -2.845 -0.126 13.107 1.00 93.75 91 ASN A C 1
ATOM 705 O O . ASN A 1 91 ? -3.388 0.094 14.187 1.00 93.75 91 ASN A O 1
ATOM 709 N N . LEU A 1 92 ? -3.521 -0.522 12.027 1.00 93.06 92 LEU A N 1
ATOM 710 C CA . LEU A 1 92 ? -4.957 -0.793 12.024 1.00 93.06 92 LEU A CA 1
ATOM 711 C C . LEU A 1 92 ? -5.280 -2.037 12.858 1.00 93.06 92 LEU A C 1
ATOM 713 O O . LEU A 1 92 ? -6.152 -1.974 13.726 1.00 93.06 92 LEU A O 1
ATOM 717 N N . VAL A 1 93 ? -4.527 -3.123 12.661 1.00 92.19 93 VAL A N 1
ATOM 718 C CA . VAL A 1 93 ? -4.662 -4.368 13.431 1.00 92.19 93 VAL A CA 1
ATOM 719 C C . VAL A 1 93 ? -4.378 -4.125 14.914 1.00 92.19 93 VAL A C 1
ATOM 721 O O . VAL A 1 93 ? -5.173 -4.511 15.771 1.00 92.19 93 VAL A O 1
ATOM 724 N N . THR A 1 94 ? -3.292 -3.416 15.238 1.00 89.69 94 THR A N 1
ATOM 725 C CA . THR A 1 94 ? -2.942 -3.109 16.635 1.00 89.69 94 THR A CA 1
ATOM 726 C C . THR A 1 94 ? -4.039 -2.299 17.316 1.00 89.69 94 THR A C 1
ATOM 728 O O . THR A 1 94 ? -4.438 -2.627 18.429 1.00 89.69 94 THR A O 1
ATOM 731 N N . TRP A 1 95 ? -4.583 -1.281 16.644 1.00 87.81 95 TRP A N 1
ATOM 732 C CA . TRP A 1 95 ? -5.682 -0.485 17.189 1.00 87.81 95 TRP A CA 1
ATOM 733 C C . TRP A 1 95 ? -6.950 -1.309 17.405 1.00 87.81 95 TRP A C 1
ATOM 735 O O . TRP A 1 95 ? -7.586 -1.214 18.456 1.00 87.81 95 TRP A O 1
ATOM 745 N N . ARG A 1 96 ? -7.297 -2.174 16.445 1.00 87.31 96 ARG A N 1
ATOM 746 C CA . ARG A 1 96 ? -8.437 -3.089 16.557 1.00 87.31 96 ARG A CA 1
ATOM 747 C C . ARG A 1 96 ? -8.335 -3.981 17.796 1.00 87.31 96 ARG A C 1
ATOM 749 O O . ARG A 1 96 ? -9.350 -4.192 18.464 1.00 87.31 96 ARG A O 1
ATOM 756 N N . LEU A 1 97 ? -7.135 -4.485 18.090 1.00 86.31 97 LEU A N 1
ATOM 757 C CA . LEU A 1 97 ? -6.848 -5.311 19.263 1.00 86.31 97 LEU A CA 1
ATOM 758 C C . LEU A 1 97 ? -6.840 -4.485 20.556 1.00 86.31 97 LEU A C 1
ATOM 760 O O . LEU A 1 97 ? -7.506 -4.863 21.517 1.00 86.31 97 LEU A O 1
ATOM 764 N N . ALA A 1 98 ? -6.155 -3.339 20.572 1.00 82.38 98 ALA A N 1
ATOM 765 C CA . ALA A 1 98 ? -6.052 -2.461 21.739 1.00 82.38 98 ALA A CA 1
ATOM 766 C C . ALA A 1 98 ? -7.427 -1.968 22.206 1.00 82.38 98 ALA A C 1
ATOM 768 O O . ALA A 1 98 ? -7.736 -2.045 23.393 1.00 82.38 98 ALA A O 1
ATOM 769 N N . ARG A 1 99 ? -8.313 -1.595 21.272 1.00 75.56 99 ARG A N 1
ATOM 770 C CA . ARG A 1 99 ? -9.703 -1.215 21.573 1.00 75.56 99 ARG A CA 1
ATOM 771 C C . ARG A 1 99 ? -10.484 -2.264 22.375 1.00 75.56 99 ARG A C 1
ATOM 773 O O . ARG A 1 99 ? -11.449 -1.895 23.036 1.00 75.56 99 ARG A O 1
ATOM 780 N N . ARG A 1 100 ? -10.120 -3.550 22.301 1.00 71.31 100 ARG A N 1
ATOM 781 C CA . ARG A 1 100 ? -10.780 -4.627 23.059 1.00 71.31 100 ARG A CA 1
ATOM 782 C C . ARG A 1 100 ? -10.203 -4.817 24.468 1.00 71.31 100 ARG A C 1
ATOM 784 O O . ARG A 1 100 ? -10.902 -5.365 25.312 1.00 71.31 100 ARG A O 1
ATOM 791 N N . SER A 1 101 ? -8.963 -4.389 24.712 1.00 68.44 101 SER A N 1
ATOM 792 C CA . SER A 1 101 ? -8.171 -4.817 25.879 1.00 68.44 101 SER A CA 1
ATOM 793 C C . SER A 1 101 ? -7.718 -3.666 26.785 1.00 68.44 101 SER A C 1
ATOM 795 O O . SER A 1 101 ? -7.670 -3.832 27.999 1.00 68.44 101 SER A O 1
ATOM 797 N N . ALA A 1 102 ? -7.374 -2.513 26.210 1.00 63.50 102 ALA A N 1
ATOM 798 C CA . ALA A 1 102 ? -6.997 -1.287 26.911 1.00 63.50 102 ALA A CA 1
ATOM 799 C C . ALA A 1 102 ? -7.041 -0.129 25.898 1.00 63.50 102 ALA A C 1
ATOM 801 O O . ALA A 1 102 ? -6.198 -0.089 24.997 1.00 63.50 102 ALA A O 1
ATOM 802 N N . PRO A 1 103 ? -8.022 0.784 25.976 1.00 61.88 103 PRO A N 1
ATOM 803 C CA . PRO A 1 103 ? -8.168 1.822 24.969 1.00 61.88 103 PRO A CA 1
ATOM 804 C C . PRO A 1 103 ? -7.005 2.817 25.074 1.00 61.88 103 PRO A C 1
ATOM 806 O O . PRO A 1 103 ? -6.918 3.582 26.031 1.00 61.88 103 PRO A O 1
ATOM 809 N N . GLU A 1 104 ? -6.121 2.820 24.072 1.00 65.81 104 GLU A N 1
ATOM 810 C CA . GLU A 1 104 ? -5.317 4.008 23.757 1.00 65.81 104 GLU A CA 1
ATOM 811 C C . GLU A 1 104 ? -6.278 5.190 23.565 1.00 65.81 104 GLU A C 1
ATOM 813 O O . GLU A 1 104 ? -7.428 4.994 23.139 1.00 65.81 104 GLU A O 1
ATOM 818 N N . SER A 1 105 ? -5.847 6.416 23.873 1.00 79.25 105 SER A N 1
ATOM 819 C CA . SER A 1 105 ? -6.729 7.549 23.616 1.00 79.25 105 SER A CA 1
ATOM 820 C C .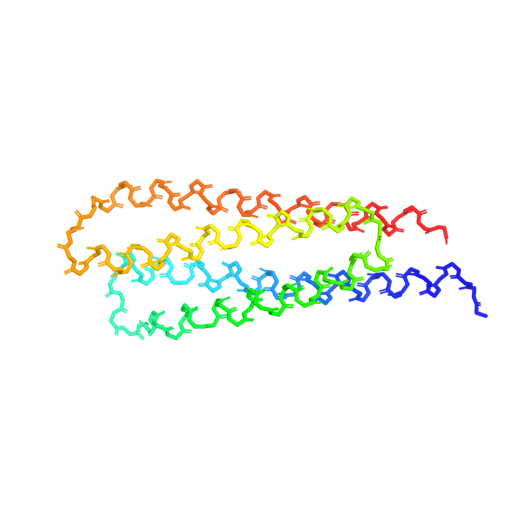 SER A 1 105 ? -6.986 7.642 22.107 1.00 79.25 105 SER A C 1
ATOM 822 O O . SER A 1 105 ? -6.082 7.481 21.282 1.00 79.25 105 SER A O 1
ATOM 824 N N . LEU A 1 106 ? -8.236 7.906 21.718 1.00 81.50 106 LEU A N 1
ATOM 825 C CA . LEU A 1 106 ? -8.600 8.045 20.305 1.00 81.50 106 LEU A CA 1
ATOM 826 C C . LEU A 1 106 ? -7.733 9.103 19.593 1.00 81.50 106 LEU A C 1
ATOM 828 O O . LEU A 1 106 ? -7.442 8.971 18.406 1.00 81.50 106 LEU A O 1
ATOM 832 N N . VAL A 1 107 ? -7.297 10.127 20.332 1.00 84.62 107 VAL A N 1
ATOM 833 C CA . VAL A 1 107 ? -6.417 11.200 19.855 1.00 84.62 107 VAL A CA 1
ATOM 834 C C . VAL A 1 107 ? -5.040 10.657 19.465 1.00 84.62 107 VAL A C 1
ATOM 836 O O . VAL A 1 107 ? -4.618 10.859 18.328 1.00 84.62 107 VAL A O 1
ATOM 839 N N . GLU A 1 108 ? -4.382 9.899 20.345 1.00 85.56 108 GLU A N 1
ATOM 840 C CA . GLU A 1 108 ? -3.062 9.304 20.074 1.00 85.56 108 GLU A CA 1
ATOM 841 C C . GLU A 1 108 ? -3.093 8.360 18.864 1.00 85.56 108 GLU A C 1
ATOM 843 O O . GLU A 1 108 ? -2.169 8.355 18.041 1.00 85.56 108 GLU A O 1
ATOM 848 N N . TYR A 1 109 ? -4.174 7.587 18.715 1.00 85.94 109 TYR A N 1
ATOM 849 C CA . TYR A 1 109 ? -4.368 6.750 17.534 1.00 85.94 109 TYR A CA 1
ATOM 850 C C . TYR A 1 109 ? -4.482 7.588 16.255 1.00 85.94 109 TYR A C 1
ATOM 852 O O . TYR A 1 109 ? -3.807 7.287 15.266 1.00 85.94 109 TYR A O 1
ATOM 860 N N . ILE A 1 110 ? -5.323 8.631 16.255 1.00 87.12 110 ILE A N 1
ATOM 861 C CA . ILE A 1 110 ? -5.540 9.490 15.082 1.00 87.12 110 ILE A CA 1
ATOM 862 C C . ILE A 1 110 ? -4.232 10.164 14.661 1.00 87.12 110 ILE A C 1
ATOM 864 O O . ILE A 1 110 ? -3.909 10.164 13.470 1.00 87.12 110 ILE A O 1
ATOM 868 N N . GLU A 1 111 ? -3.456 10.692 15.606 1.00 89.06 111 GLU A N 1
ATOM 869 C CA . GLU A 1 111 ? -2.160 11.322 15.330 1.00 89.06 111 GLU A CA 1
ATOM 870 C C . GLU A 1 111 ? -1.184 10.332 14.687 1.00 89.06 111 GLU A C 1
ATOM 872 O O . GLU A 1 111 ? -0.659 10.570 13.593 1.00 89.06 111 GLU A O 1
ATOM 877 N N . ARG A 1 112 ? -1.008 9.161 15.309 1.00 89.12 112 ARG A N 1
ATOM 878 C CA . ARG A 1 112 ? -0.129 8.102 14.800 1.00 89.12 112 ARG A CA 1
ATOM 879 C C . ARG A 1 112 ? -0.562 7.604 13.428 1.00 89.12 112 ARG A C 1
ATOM 881 O O . ARG A 1 112 ? 0.277 7.405 12.548 1.00 89.12 112 ARG A O 1
ATOM 888 N N . HIS A 1 113 ? -1.860 7.384 13.234 1.00 90.88 113 HIS A N 1
ATOM 889 C CA . HIS A 1 113 ? -2.399 6.929 11.960 1.00 90.88 113 HIS A CA 1
ATOM 890 C C . HIS A 1 113 ? -2.205 7.981 10.865 1.00 90.88 113 HIS A C 1
ATOM 892 O O . HIS A 1 113 ? -1.805 7.630 9.757 1.00 90.88 113 HIS A O 1
ATOM 898 N N . THR A 1 114 ? -2.418 9.261 11.177 1.00 91.19 114 THR A N 1
ATOM 899 C CA . THR A 1 114 ? -2.225 10.368 10.230 1.00 91.19 114 THR A CA 1
ATOM 900 C C . THR A 1 114 ? -0.778 10.437 9.752 1.00 91.19 114 THR A C 1
ATOM 902 O O . THR A 1 114 ? -0.539 10.521 8.547 1.00 91.19 114 THR A O 1
ATOM 905 N N . LEU A 1 115 ? 0.193 10.308 10.662 1.00 93.44 115 LEU A N 1
ATOM 906 C CA . LEU A 1 115 ? 1.616 10.267 10.310 1.00 93.44 115 LEU A CA 1
ATOM 907 C C . LEU A 1 115 ? 1.950 9.082 9.392 1.00 93.44 115 LEU A C 1
ATOM 909 O O . LEU A 1 115 ? 2.620 9.248 8.372 1.00 93.44 115 LEU A O 1
ATOM 913 N N . LYS A 1 116 ? 1.438 7.888 9.708 1.00 94.75 116 LYS A N 1
ATOM 914 C CA . LYS A 1 116 ? 1.655 6.682 8.892 1.00 94.75 116 LYS A CA 1
ATOM 915 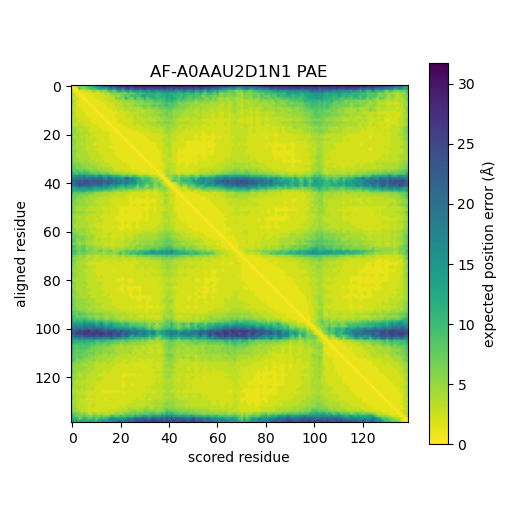C C . LYS A 1 116 ? 0.997 6.793 7.512 1.00 94.75 116 LYS A C 1
ATOM 917 O O . LYS A 1 116 ? 1.613 6.442 6.509 1.00 94.75 116 LYS A O 1
ATOM 922 N N . ALA A 1 117 ? -0.218 7.335 7.439 1.00 92.75 117 ALA A N 1
ATOM 923 C CA . ALA A 1 117 ? -0.934 7.570 6.186 1.00 92.75 117 ALA A CA 1
ATOM 924 C C . ALA A 1 117 ? -0.254 8.641 5.311 1.00 92.75 117 ALA A C 1
ATOM 926 O O . ALA A 1 117 ? -0.239 8.522 4.081 1.00 92.75 117 ALA A O 1
ATOM 927 N N . ALA A 1 118 ? 0.338 9.667 5.931 1.00 94.19 118 ALA A N 1
ATOM 928 C CA . ALA A 1 118 ? 1.162 10.655 5.241 1.00 94.19 118 ALA A CA 1
ATOM 929 C C . ALA A 1 118 ? 2.441 10.015 4.678 1.00 94.19 118 ALA A C 1
ATOM 931 O O . ALA A 1 118 ? 2.750 10.221 3.505 1.00 94.19 118 ALA A O 1
ATOM 932 N N . GLY A 1 119 ? 3.121 9.174 5.466 1.00 96.56 119 GLY A N 1
ATOM 933 C CA . GLY A 1 119 ? 4.279 8.396 5.013 1.00 96.56 119 GLY A CA 1
ATOM 934 C C . GLY A 1 119 ? 3.952 7.492 3.821 1.00 96.56 119 GLY A C 1
ATOM 935 O O . GLY A 1 119 ? 4.653 7.525 2.814 1.00 96.56 119 GLY A O 1
ATOM 936 N N . LEU A 1 120 ? 2.830 6.765 3.879 1.00 97.06 120 LEU A N 1
ATOM 937 C CA . LEU A 1 120 ? 2.335 5.975 2.749 1.00 97.06 120 LEU A CA 1
ATOM 938 C C . LEU A 1 120 ? 2.078 6.843 1.513 1.00 97.06 120 LEU A C 1
ATOM 940 O O . LEU A 1 120 ? 2.519 6.503 0.419 1.00 97.06 120 LEU A O 1
ATOM 944 N N . SER A 1 121 ? 1.388 7.973 1.678 1.00 95.69 121 SER A N 1
ATOM 945 C CA . SER A 1 121 ? 1.096 8.877 0.559 1.00 95.69 121 SER A CA 1
ATOM 946 C C . SER A 1 121 ? 2.381 9.403 -0.085 1.00 95.69 121 SER A C 1
ATOM 948 O O . SER A 1 121 ? 2.472 9.442 -1.308 1.00 95.69 121 SER A O 1
ATOM 950 N N . HIS A 1 122 ? 3.393 9.736 0.722 1.00 97.50 122 HIS A N 1
ATOM 951 C CA . HIS A 1 122 ? 4.704 10.149 0.230 1.00 97.50 122 HIS A CA 1
ATOM 952 C C . HIS A 1 122 ? 5.399 9.039 -0.573 1.00 97.50 122 HIS A C 1
ATOM 954 O O . HIS A 1 122 ? 5.867 9.297 -1.682 1.00 97.50 122 HIS A O 1
ATOM 960 N N . SER A 1 123 ? 5.419 7.801 -0.064 1.00 97.50 123 SER A N 1
ATOM 961 C CA . SER A 1 123 ? 5.999 6.659 -0.785 1.00 97.50 123 SER A CA 1
ATOM 962 C C . SER A 1 123 ? 5.299 6.402 -2.122 1.00 97.50 123 SER A C 1
ATOM 964 O O . SER A 1 123 ? 5.969 6.139 -3.118 1.00 97.50 123 SER A O 1
ATOM 966 N N . ILE A 1 124 ? 3.9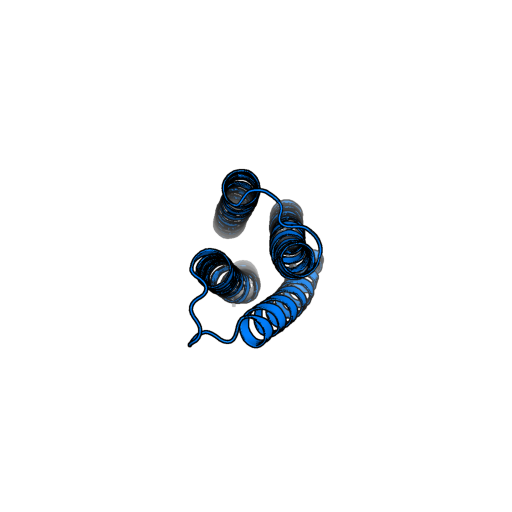66 6.516 -2.173 1.00 96.81 124 ILE A N 1
ATOM 967 C CA . ILE A 1 124 ? 3.190 6.320 -3.409 1.00 96.81 124 ILE A CA 1
ATOM 968 C C . ILE A 1 124 ? 3.543 7.385 -4.449 1.00 96.81 124 ILE A C 1
ATOM 970 O O . ILE A 1 124 ? 3.801 7.042 -5.602 1.00 96.8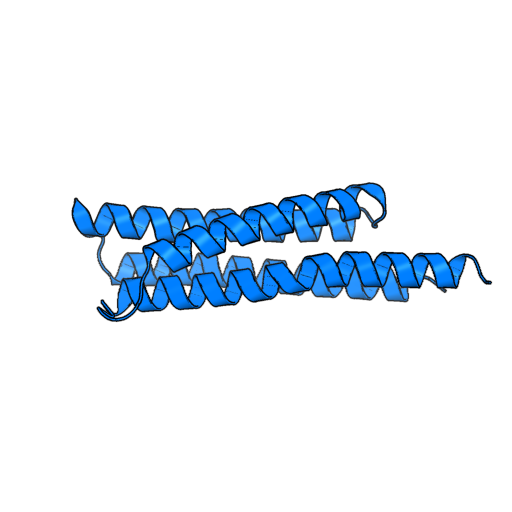1 124 ILE A O 1
ATOM 974 N N . THR A 1 125 ? 3.591 8.660 -4.050 1.00 96.62 125 THR A N 1
ATOM 975 C CA . THR A 1 125 ? 3.993 9.751 -4.951 1.00 96.62 125 THR A CA 1
ATOM 976 C C . THR A 1 125 ? 5.402 9.523 -5.481 1.00 96.62 125 THR A C 1
ATOM 978 O O . THR A 1 125 ? 5.618 9.577 -6.686 1.00 96.62 125 THR A O 1
ATOM 981 N N . ARG A 1 126 ? 6.348 9.168 -4.603 1.00 97.12 126 ARG A N 1
ATOM 982 C CA . ARG A 1 126 ? 7.724 8.872 -5.007 1.00 97.12 126 ARG A CA 1
ATOM 983 C C . ARG A 1 126 ? 7.796 7.723 -6.013 1.00 97.12 126 ARG A C 1
ATOM 985 O O . ARG A 1 126 ? 8.542 7.815 -6.981 1.00 97.12 126 ARG A O 1
ATOM 992 N N . PHE A 1 127 ? 7.034 6.651 -5.805 1.00 96.50 127 PHE A N 1
ATOM 993 C CA . PHE A 1 127 ? 6.967 5.550 -6.764 1.00 96.50 127 PHE A CA 1
ATOM 994 C C . PHE A 1 127 ? 6.440 6.009 -8.128 1.00 96.50 127 PHE A C 1
ATOM 996 O O . PHE A 1 127 ? 7.045 5.680 -9.146 1.00 96.50 127 PHE A O 1
ATOM 1003 N N . ALA A 1 128 ? 5.361 6.795 -8.155 1.00 94.50 128 ALA A N 1
ATOM 1004 C CA . ALA A 1 128 ? 4.816 7.337 -9.398 1.00 94.50 128 ALA A CA 1
ATOM 1005 C C . ALA A 1 128 ? 5.831 8.234 -10.133 1.00 94.50 128 ALA A C 1
ATOM 1007 O O . ALA A 1 128 ? 5.992 8.101 -11.347 1.00 94.50 128 ALA A O 1
ATOM 1008 N N . ASP A 1 129 ? 6.561 9.078 -9.400 1.00 95.75 129 ASP A N 1
ATOM 1009 C CA . ASP A 1 129 ? 7.592 9.956 -9.958 1.00 95.75 129 ASP A CA 1
ATOM 1010 C C . ASP A 1 129 ? 8.749 9.156 -10.572 1.00 95.75 129 ASP A C 1
ATOM 1012 O O . ASP A 1 129 ? 9.143 9.406 -11.713 1.00 95.75 129 ASP A O 1
ATOM 1016 N N . GLU A 1 130 ? 9.288 8.169 -9.849 1.00 95.62 130 GLU A N 1
ATOM 1017 C CA . GLU A 1 130 ? 10.377 7.324 -10.356 1.00 95.62 130 GLU A CA 1
ATOM 1018 C C . GLU A 1 130 ? 9.927 6.470 -11.546 1.00 95.62 130 GLU A C 1
ATOM 1020 O O . GLU A 1 130 ? 10.658 6.344 -12.531 1.00 95.62 130 GLU A O 1
ATOM 1025 N N . ALA A 1 131 ? 8.703 5.939 -11.511 1.00 92.75 131 ALA A N 1
ATOM 1026 C CA . ALA A 1 131 ? 8.119 5.214 -12.633 1.00 92.75 131 ALA A CA 1
ATOM 1027 C C . ALA A 1 131 ? 7.986 6.108 -13.880 1.00 92.75 131 ALA A C 1
ATOM 1029 O O . ALA A 1 131 ? 8.329 5.671 -14.980 1.00 92.75 131 ALA A O 1
ATOM 1030 N N . SER A 1 132 ? 7.547 7.364 -13.720 1.00 92.31 132 SER A N 1
ATOM 1031 C CA . SER A 1 132 ? 7.450 8.325 -14.827 1.00 92.31 132 SER A CA 1
ATOM 1032 C C . SER A 1 132 ? 8.823 8.631 -15.422 1.00 92.31 132 SER A C 1
ATOM 1034 O O . SER A 1 132 ? 9.024 8.439 -16.620 1.00 92.31 132 SER A O 1
ATOM 1036 N N . LYS A 1 133 ? 9.803 9.005 -14.587 1.00 92.81 133 LYS A N 1
ATOM 1037 C CA . LYS A 1 133 ? 11.183 9.280 -15.031 1.00 92.81 133 LYS A CA 1
ATOM 1038 C C . LYS A 1 133 ? 11.792 8.087 -15.766 1.00 92.81 133 LYS A C 1
ATOM 1040 O O . LYS A 1 133 ? 12.438 8.249 -16.798 1.00 92.81 133 LYS A O 1
ATOM 1045 N N . ALA A 1 134 ? 11.573 6.880 -15.247 1.00 90.06 134 ALA A N 1
ATOM 1046 C CA . ALA A 1 134 ? 12.074 5.646 -15.837 1.00 90.06 134 ALA A CA 1
ATOM 1047 C C . ALA A 1 134 ? 11.461 5.337 -17.206 1.00 90.06 134 ALA A C 1
ATOM 1049 O O . ALA A 1 134 ? 12.123 4.709 -18.036 1.00 90.06 134 ALA A O 1
ATOM 1050 N N . LEU A 1 135 ? 10.206 5.730 -17.435 1.00 88.25 135 LEU A N 1
ATOM 1051 C CA . LEU A 1 135 ? 9.618 5.678 -18.765 1.00 88.25 135 LEU A CA 1
ATOM 1052 C C . LEU A 1 135 ? 10.287 6.736 -19.638 1.00 88.25 135 LEU A C 1
ATOM 1054 O O . LEU A 1 135 ? 10.834 6.385 -20.675 1.00 88.25 135 LEU A O 1
ATOM 1058 N N . ASP A 1 136 ? 10.300 8.001 -19.233 1.00 86.75 136 ASP A N 1
ATOM 1059 C CA . ASP A 1 136 ? 10.788 9.118 -20.059 1.00 86.75 136 ASP A CA 1
ATOM 1060 C C . ASP A 1 136 ? 12.273 9.010 -20.450 1.00 86.75 136 ASP A C 1
ATOM 1062 O O . ASP A 1 136 ? 12.676 9.523 -21.489 1.00 86.75 136 ASP A O 1
ATOM 1066 N N . ALA A 1 137 ? 13.076 8.274 -19.677 1.00 81.12 137 ALA A N 1
ATOM 1067 C CA . ALA A 1 137 ? 14.469 7.964 -19.999 1.00 81.12 137 ALA A CA 1
ATOM 1068 C C . ALA A 1 137 ? 14.658 6.903 -21.110 1.00 81.12 137 ALA A C 1
ATOM 1070 O O . ALA A 1 137 ? 15.790 6.668 -21.537 1.00 81.12 137 ALA A O 1
ATOM 1071 N N . VAL A 1 138 ? 13.595 6.223 -21.561 1.00 69.06 138 VAL A N 1
ATOM 1072 C CA . VAL A 1 138 ? 13.643 5.272 -22.688 1.00 69.06 138 VAL A CA 1
ATOM 1073 C C . VAL A 1 138 ? 13.299 6.019 -23.984 1.00 69.06 138 VAL A C 1
ATOM 1075 O O . VAL A 1 138 ? 12.136 6.416 -24.115 1.00 69.06 138 VAL A O 1
ATOM 1078 N N . PRO A 1 139 ? 14.266 6.211 -24.909 1.00 57.53 139 PRO A N 1
ATOM 1079 C CA . PRO A 1 139 ? 14.035 6.880 -26.191 1.00 57.53 139 PRO A CA 1
ATOM 1080 C C . PRO A 1 139 ? 13.094 6.095 -27.112 1.00 57.53 139 PRO A C 1
ATOM 1082 O O . PRO A 1 139 ? 13.033 4.847 -26.989 1.00 57.53 139 PRO A O 1
#

Solvent-accessible surface area (backbone atoms only — not comparable to full-atom values): 7349 Å² total; per-residue (Å²): 133,61,69,52,57,53,53,49,51,54,48,51,51,52,49,50,65,31,49,54,42,51,54,50,32,54,50,38,50,52,50,36,50,50,36,72,70,67,66,42,88,88,56,65,50,67,61,32,52,52,52,34,53,54,29,52,53,52,35,54,58,33,42,54,52,29,63,75,76,44,58,69,66,36,28,53,26,43,51,46,28,52,54,30,48,52,54,42,50,54,50,53,54,49,48,63,51,30,66,76,76,55,71,69,56,71,63,62,50,50,55,55,48,50,54,38,53,49,51,27,52,51,26,47,52,49,24,53,52,39,47,49,53,62,48,72,71,55,112